Protein AF-A0A1F9BFF3-F1 (afdb_monomer_lite)

Foldseek 3Di:
DDPPDDPVVLVVQLVVLLVVLVVLLCVLLVLLVLVLVVCVVCVQQLDDDPSVVVSLVCLVVPPVPNVVSLVVSVVSVVVSCVSNQPDDHPPSLVVLLVVLVVSLVSLVVSLVSLVDPVNVVSQVPDVVRRDSVSVNVSSVVSNVSSVVVNVVSVVSVVVVVVD

Secondary structure (DSSP, 8-state):
-------HHHHHHHHHHHHHHHHHHHHHHHHHHHHHHHHHHTTTT-S--HHHHHHHHHHHTHHHHHHHHHHHHHHHHHHHHHHHTSSS-HHHHHHHHHHHHHHHHHHHHHHHHHHSHHHHHHHHTSSSPP-HHHHHHHHHHHHHHHHHHHHHHHHHHHHHHT-

Radius of gyration: 19.05 Å; chains: 1; bounding box: 49×25×55 Å

Sequence (163 aa):
MANEKVPSWIEENQTLALIFAFVLLALYVAPVYIIGFVAWITSGFQEENFWFGWFAAFIKSGESTLNLFHKILLPILSGLSVVVFRGPKGRKILSLAVFLLFSLVVTIFVAVLFDMDKTQTALRGLNPPLDLSLVKAFLSRIQESLMMYLMLLIGIEIVERSK

pLDDT: mean 78.69, std 11.45, range [40.34, 94.69]

Structure (mmCIF, N/CA/C/O backbone):
data_AF-A0A1F9BFF3-F1
#
_entry.id   AF-A0A1F9BFF3-F1
#
loop_
_atom_site.group_PDB
_atom_site.id
_atom_site.type_symbol
_atom_site.label_atom_id
_atom_site.label_alt_id
_atom_site.label_comp_id
_atom_site.label_asym_id
_atom_site.label_entity_id
_atom_site.label_seq_id
_atom_site.pdbx_PDB_ins_code
_atom_site.Cartn_x
_atom_site.Cartn_y
_atom_site.Cartn_z
_atom_site.occupancy
_atom_site.B_iso_or_equiv
_atom_site.auth_seq_id
_atom_site.auth_comp_id
_atom_site.auth_asym_id
_atom_site.auth_atom_id
_atom_site.pdbx_PDB_model_num
ATOM 1 N N . MET A 1 1 ? -31.009 -1.923 31.394 1.00 42.81 1 MET A N 1
ATOM 2 C CA . MET A 1 1 ? -29.606 -2.041 30.949 1.00 42.81 1 MET A CA 1
ATOM 3 C C . MET A 1 1 ? -29.022 -0.646 30.981 1.00 42.81 1 MET A C 1
ATOM 5 O O . MET A 1 1 ? -29.514 0.213 30.259 1.00 42.81 1 MET A O 1
ATOM 9 N N . ALA A 1 2 ? -28.128 -0.377 31.933 1.00 40.34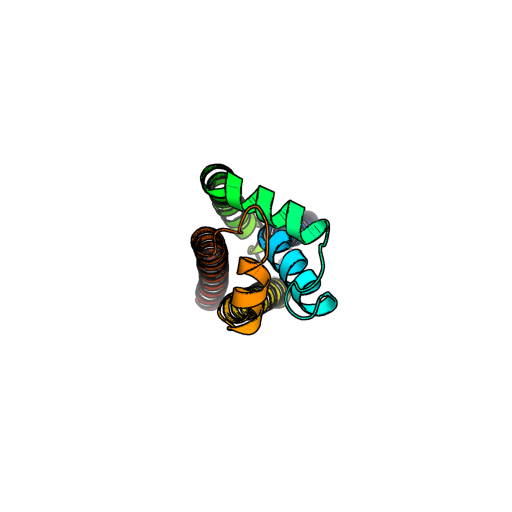 2 ALA A N 1
ATOM 10 C CA . ALA A 1 2 ? -27.553 0.949 32.102 1.00 40.34 2 ALA A CA 1
ATOM 11 C C . ALA A 1 2 ? -26.783 1.315 30.830 1.00 40.34 2 ALA A C 1
ATOM 13 O O . ALA A 1 2 ? -25.910 0.574 30.389 1.00 40.34 2 ALA A O 1
ATOM 14 N N . ASN A 1 3 ? -27.163 2.436 30.225 1.00 45.81 3 ASN A N 1
ATOM 15 C CA . ASN A 1 3 ? -26.434 3.062 29.137 1.00 45.81 3 ASN A CA 1
ATOM 16 C C . ASN A 1 3 ? -25.168 3.664 29.763 1.00 45.81 3 ASN A C 1
ATOM 18 O O . ASN A 1 3 ? -25.151 4.844 30.117 1.00 45.81 3 ASN A O 1
ATOM 22 N N . GLU A 1 4 ? -24.167 2.824 30.041 1.00 50.94 4 GLU A N 1
ATOM 23 C CA . GLU A 1 4 ? -22.856 3.280 30.495 1.00 50.94 4 GLU A CA 1
ATOM 24 C C . GLU A 1 4 ? -22.275 4.145 29.379 1.00 50.94 4 GLU A C 1
ATOM 26 O O . GLU A 1 4 ? -21.738 3.654 28.386 1.00 50.94 4 GLU A O 1
ATOM 31 N N . LYS A 1 5 ? -22.459 5.463 29.515 1.00 57.47 5 LYS A N 1
ATOM 32 C CA . LYS A 1 5 ? -21.813 6.454 28.663 1.00 57.47 5 LYS A CA 1
ATOM 33 C C . LYS A 1 5 ? -20.318 6.195 28.748 1.00 57.47 5 LYS A C 1
ATOM 35 O O . LYS A 1 5 ? -19.716 6.402 29.802 1.00 57.47 5 LYS A O 1
ATOM 40 N N . VAL A 1 6 ? -19.743 5.729 27.645 1.00 61.94 6 VAL A N 1
ATOM 41 C CA . VAL A 1 6 ? -18.299 5.587 27.501 1.00 61.94 6 VAL A CA 1
ATOM 42 C C . VAL A 1 6 ? -17.678 6.945 27.857 1.00 61.94 6 VAL A C 1
ATOM 44 O O . VAL A 1 6 ? -18.098 7.964 27.306 1.00 61.94 6 VAL A O 1
ATOM 47 N N . PRO A 1 7 ? -16.740 7.006 28.817 1.00 67.06 7 PRO A N 1
ATOM 48 C CA . PRO A 1 7 ? -16.078 8.252 29.177 1.00 67.06 7 PRO A CA 1
ATOM 49 C C . PRO A 1 7 ? -15.486 8.947 27.943 1.00 67.06 7 PRO A C 1
ATOM 51 O O . PRO A 1 7 ? -14.840 8.297 27.122 1.00 67.06 7 PRO A O 1
ATOM 54 N N . SER A 1 8 ? -15.652 10.266 27.822 1.00 69.94 8 SER A N 1
ATOM 55 C CA . SER A 1 8 ? -15.226 11.041 26.640 1.00 69.94 8 SER A CA 1
ATOM 56 C C . SER A 1 8 ? -13.738 10.879 26.299 1.00 69.94 8 SER A C 1
ATOM 58 O O . SER A 1 8 ? -13.377 10.800 25.128 1.00 69.94 8 SER A O 1
ATOM 60 N N . TRP A 1 9 ? -12.876 10.731 27.310 1.00 71.38 9 TRP A N 1
ATOM 61 C CA . TRP A 1 9 ? -11.442 10.479 27.123 1.00 71.38 9 TRP A CA 1
ATOM 62 C C . TRP A 1 9 ? -11.151 9.127 26.445 1.00 71.38 9 TRP A C 1
ATOM 64 O O . TRP A 1 9 ? -10.147 8.977 25.752 1.00 71.38 9 TRP A O 1
ATOM 74 N N . ILE A 1 10 ? -12.028 8.127 26.605 1.00 68.62 10 ILE A N 1
ATOM 75 C CA . ILE A 1 10 ? -11.919 6.839 25.907 1.00 68.62 10 ILE A CA 1
ATOM 76 C C . ILE A 1 10 ? -12.292 7.015 24.431 1.00 68.62 10 ILE A C 1
ATOM 78 O O . ILE A 1 10 ? -11.613 6.465 23.565 1.00 68.62 10 ILE A O 1
ATOM 82 N N . GLU A 1 11 ? -13.333 7.789 24.124 1.00 69.81 11 GLU A N 1
ATOM 83 C CA . GLU A 1 11 ? -13.758 8.055 22.742 1.00 69.81 11 GLU A CA 1
ATOM 84 C C . GLU A 1 11 ? -12.731 8.885 21.954 1.00 69.81 11 GLU A C 1
ATOM 86 O O . GLU A 1 11 ? -12.487 8.614 20.771 1.00 69.81 11 GLU A O 1
ATOM 91 N N . GLU A 1 12 ? -12.091 9.855 22.609 1.00 74.44 12 GLU A N 1
ATOM 92 C CA . GLU A 1 12 ? -11.021 10.676 22.036 1.00 74.44 12 GLU A CA 1
ATOM 93 C C . GLU A 1 12 ? -9.785 9.825 21.710 1.00 74.44 12 GLU A C 1
ATOM 95 O O . GLU A 1 12 ? -9.338 9.790 20.560 1.00 74.44 12 GLU A O 1
ATOM 100 N N . ASN A 1 13 ? -9.315 9.019 22.669 1.00 77.75 13 ASN A N 1
ATOM 101 C CA . ASN A 1 13 ? -8.189 8.102 22.467 1.00 77.75 13 ASN A CA 1
ATOM 102 C C . ASN A 1 13 ? -8.455 7.064 21.368 1.00 77.75 13 ASN A C 1
ATOM 104 O O . ASN A 1 13 ? -7.555 6.712 20.609 1.00 77.75 13 ASN A O 1
ATOM 108 N N . GLN A 1 14 ? -9.695 6.590 21.237 1.00 75.50 14 GLN A N 1
ATOM 109 C CA . GLN A 1 14 ? -10.090 5.689 20.151 1.00 75.50 14 GLN A CA 1
ATOM 110 C C . GLN A 1 14 ? -10.034 6.352 18.783 1.00 75.50 14 GLN A C 1
ATOM 112 O O . GLN A 1 14 ? -9.662 5.715 17.801 1.00 75.50 14 GLN A O 1
ATOM 117 N N . THR A 1 15 ? -10.455 7.610 18.707 1.00 79.50 15 THR A N 1
ATOM 118 C CA . THR A 1 15 ? -10.469 8.364 17.455 1.00 79.50 15 THR A CA 1
ATOM 119 C C . THR A 1 15 ? -9.044 8.684 17.021 1.00 79.50 15 THR A C 1
ATOM 121 O O . THR A 1 15 ? -8.701 8.442 15.867 1.00 79.50 15 THR A O 1
ATOM 124 N N . LEU A 1 16 ? -8.185 9.101 17.954 1.00 81.25 16 LEU A N 1
ATOM 125 C CA . LEU A 1 16 ? -6.756 9.294 17.706 1.00 81.25 16 LEU A CA 1
ATOM 126 C C . LEU A 1 16 ? -6.070 7.995 17.272 1.00 81.25 16 LEU A C 1
ATOM 128 O O . LEU A 1 16 ? -5.360 7.986 16.270 1.00 81.25 16 LEU A O 1
ATOM 132 N N . ALA A 1 17 ? -6.326 6.884 17.968 1.00 80.62 17 ALA A N 1
ATOM 133 C CA . ALA A 1 17 ? -5.761 5.584 17.616 1.00 80.62 17 ALA A CA 1
ATOM 134 C C . ALA A 1 17 ? -6.226 5.101 16.231 1.00 80.62 17 ALA A C 1
ATOM 136 O O . ALA A 1 17 ? -5.436 4.533 15.479 1.00 80.62 17 ALA A O 1
ATOM 137 N N . LEU A 1 18 ? -7.485 5.368 15.865 1.00 82.12 18 LEU A N 1
ATOM 138 C CA . LEU A 1 18 ? -8.020 5.050 14.543 1.00 82.12 18 LEU A CA 1
ATOM 139 C C . LEU A 1 18 ? -7.361 5.905 13.453 1.00 82.12 18 LEU A C 1
ATOM 141 O O . LEU A 1 18 ? -6.915 5.360 12.449 1.00 82.12 18 LEU A O 1
ATOM 145 N N . ILE A 1 19 ? -7.263 7.224 13.653 1.00 85.38 19 ILE A N 1
ATOM 146 C CA . ILE A 1 19 ? -6.572 8.134 12.723 1.00 85.38 19 ILE A CA 1
ATOM 147 C C . ILE A 1 19 ? -5.122 7.688 12.539 1.00 85.38 19 ILE A C 1
ATOM 149 O O . ILE A 1 19 ? -4.639 7.594 11.414 1.00 85.38 19 ILE A O 1
ATOM 153 N N . PHE A 1 20 ? -4.444 7.355 13.634 1.00 85.94 20 PHE A N 1
ATOM 154 C CA . PHE A 1 20 ? -3.071 6.879 13.595 1.00 85.94 20 PHE A CA 1
ATOM 155 C C . PHE A 1 20 ? -2.944 5.555 12.824 1.00 85.94 20 PHE A C 1
ATOM 157 O O . PHE A 1 20 ? -2.048 5.424 11.994 1.00 85.94 20 PHE A O 1
ATOM 164 N N . ALA A 1 21 ? -3.881 4.614 13.000 1.00 84.50 21 ALA A N 1
ATOM 165 C CA . ALA A 1 21 ? -3.934 3.387 12.203 1.00 84.50 21 ALA A CA 1
ATOM 166 C C . ALA A 1 21 ? -4.120 3.672 10.701 1.00 84.50 21 ALA A C 1
ATOM 168 O O . ALA A 1 21 ? -3.406 3.094 9.881 1.00 84.50 21 ALA A O 1
ATOM 169 N N . PHE A 1 22 ? -5.018 4.594 10.336 1.00 88.19 22 PHE A N 1
ATOM 170 C CA . PHE A 1 22 ? -5.199 5.027 8.946 1.00 88.19 22 PHE A CA 1
ATOM 171 C C . PHE A 1 22 ? -3.925 5.629 8.360 1.00 88.19 22 PHE A C 1
ATOM 173 O O . PHE A 1 22 ? -3.527 5.247 7.264 1.00 88.19 22 PHE A O 1
ATOM 180 N N . VAL A 1 23 ? -3.274 6.545 9.081 1.00 89.25 23 VAL A N 1
ATOM 181 C CA . VAL A 1 23 ? -2.040 7.198 8.625 1.00 89.25 23 VAL A CA 1
ATOM 182 C C . VAL A 1 23 ? -0.932 6.171 8.422 1.00 89.25 23 VAL A C 1
ATOM 184 O O . VAL A 1 23 ? -0.281 6.173 7.381 1.00 89.25 23 VAL A O 1
ATOM 187 N N . LEU A 1 24 ? -0.740 5.259 9.374 1.00 87.19 24 LEU A N 1
ATOM 188 C CA . LEU A 1 24 ? 0.284 4.223 9.271 1.00 87.19 24 LEU A CA 1
ATOM 189 C C . LEU A 1 24 ? 0.044 3.279 8.093 1.00 87.19 24 LEU A C 1
ATOM 191 O O . LEU A 1 24 ? 0.973 2.998 7.337 1.00 87.19 24 LEU A O 1
ATOM 195 N N . LEU A 1 25 ? -1.195 2.819 7.908 1.00 87.50 25 LEU A N 1
ATOM 196 C CA . LEU A 1 25 ? -1.544 1.976 6.769 1.00 87.50 25 LEU A CA 1
ATOM 197 C C . LEU A 1 25 ? -1.418 2.740 5.448 1.00 87.50 25 LEU A C 1
ATOM 199 O O . LEU A 1 25 ? -0.897 2.183 4.490 1.00 87.50 25 LEU A O 1
ATOM 203 N N . ALA A 1 26 ? -1.825 4.010 5.393 1.00 89.38 26 ALA A N 1
ATOM 204 C CA . ALA A 1 26 ? -1.672 4.847 4.206 1.00 89.38 26 ALA A CA 1
ATOM 205 C C . ALA A 1 26 ? -0.198 5.036 3.831 1.00 89.38 26 ALA A C 1
ATOM 207 O O . ALA A 1 26 ? 0.146 4.901 2.661 1.00 89.38 26 ALA A O 1
ATOM 208 N N . LEU A 1 27 ? 0.681 5.277 4.809 1.00 87.62 27 LEU A N 1
ATOM 209 C CA . LEU A 1 27 ? 2.127 5.350 4.589 1.00 87.62 27 LEU A CA 1
ATOM 210 C C . LEU A 1 27 ? 2.700 4.007 4.125 1.00 87.62 27 LEU A C 1
ATOM 212 O O . LEU A 1 27 ? 3.581 3.987 3.269 1.00 87.62 27 LEU A O 1
ATOM 216 N N . TYR A 1 28 ? 2.176 2.894 4.644 1.00 86.12 28 TYR A N 1
ATOM 217 C CA . TYR A 1 28 ? 2.589 1.557 4.224 1.00 86.12 28 TYR A CA 1
ATOM 218 C C . TYR A 1 28 ? 2.296 1.289 2.746 1.00 86.12 28 TYR A C 1
ATOM 220 O O . TYR A 1 28 ? 3.153 0.781 2.025 1.00 86.12 28 TYR A O 1
ATOM 228 N N . VAL A 1 29 ? 1.093 1.647 2.286 1.00 90.06 29 VAL A N 1
ATOM 229 C CA . VAL A 1 29 ? 0.664 1.428 0.896 1.00 90.06 29 VAL A CA 1
ATOM 230 C C . VAL A 1 29 ? 1.011 2.592 -0.037 1.00 90.06 29 VAL A C 1
ATOM 232 O O . VAL A 1 29 ? 0.823 2.480 -1.246 1.00 90.06 29 VAL A O 1
ATOM 235 N N . ALA A 1 30 ? 1.561 3.696 0.479 1.00 89.62 30 ALA A N 1
ATOM 236 C CA . ALA A 1 30 ? 1.890 4.885 -0.307 1.00 89.62 30 ALA A CA 1
ATOM 237 C C . ALA A 1 30 ? 2.756 4.595 -1.548 1.00 89.62 30 ALA A C 1
ATOM 239 O O . ALA A 1 30 ? 2.421 5.119 -2.612 1.00 89.62 30 ALA A O 1
ATOM 240 N N . PRO A 1 31 ? 3.800 3.739 -1.498 1.00 88.81 31 PRO A N 1
ATOM 241 C CA . PRO A 1 31 ? 4.581 3.424 -2.694 1.00 88.81 31 PRO A CA 1
ATOM 242 C C . PRO A 1 31 ? 3.739 2.779 -3.804 1.00 88.81 31 PRO A C 1
ATOM 244 O O . PRO A 1 31 ? 3.979 3.043 -4.979 1.00 88.81 31 PRO A O 1
ATOM 247 N N . VAL A 1 32 ? 2.723 1.984 -3.442 1.00 91.62 32 VAL A N 1
ATOM 248 C CA . VAL A 1 32 ? 1.782 1.364 -4.391 1.00 91.62 32 VAL A CA 1
ATOM 249 C C . VAL A 1 32 ? 0.908 2.428 -5.053 1.00 91.62 32 VAL A C 1
ATOM 251 O O . VAL A 1 32 ? 0.726 2.415 -6.268 1.00 91.62 32 VAL A O 1
ATOM 254 N N . TYR A 1 33 ? 0.393 3.380 -4.275 1.00 93.00 33 TYR A N 1
ATOM 255 C CA . TYR A 1 33 ? -0.414 4.477 -4.813 1.00 93.00 33 TYR A CA 1
ATOM 256 C C . TYR A 1 33 ? 0.388 5.388 -5.732 1.00 93.00 33 TYR A C 1
ATOM 258 O O . TYR A 1 33 ? -0.081 5.725 -6.817 1.00 93.00 33 TYR A O 1
ATOM 266 N N . ILE A 1 34 ? 1.611 5.737 -5.331 1.00 90.44 34 ILE A N 1
ATOM 267 C CA . ILE A 1 34 ? 2.512 6.562 -6.134 1.00 90.44 34 ILE A CA 1
ATOM 268 C C . ILE A 1 34 ? 2.812 5.859 -7.457 1.00 90.44 34 ILE A C 1
ATOM 270 O O . ILE A 1 34 ? 2.628 6.458 -8.513 1.00 90.44 34 ILE A O 1
ATOM 274 N N . ILE A 1 35 ? 3.215 4.585 -7.431 1.00 89.25 35 ILE A N 1
ATOM 275 C CA . ILE A 1 35 ? 3.590 3.890 -8.664 1.00 89.25 35 ILE A CA 1
ATOM 276 C C . ILE A 1 35 ? 2.382 3.607 -9.566 1.00 89.25 35 ILE A C 1
ATOM 278 O O . ILE A 1 35 ? 2.498 3.716 -10.784 1.00 89.25 35 ILE A O 1
ATOM 282 N N . GLY A 1 36 ? 1.209 3.323 -8.991 1.00 89.94 36 GLY A N 1
ATOM 283 C CA . GLY A 1 36 ? -0.039 3.182 -9.742 1.00 89.94 36 GLY A CA 1
ATOM 284 C C . GLY A 1 36 ? -0.467 4.489 -10.412 1.00 89.94 36 GLY A C 1
ATOM 285 O O . GLY A 1 36 ? -0.848 4.487 -11.581 1.00 89.94 36 GLY A O 1
ATOM 286 N N . PHE A 1 37 ? -0.334 5.618 -9.711 1.00 89.62 37 PHE A N 1
ATOM 287 C CA . PHE A 1 37 ? -0.580 6.940 -10.284 1.00 89.62 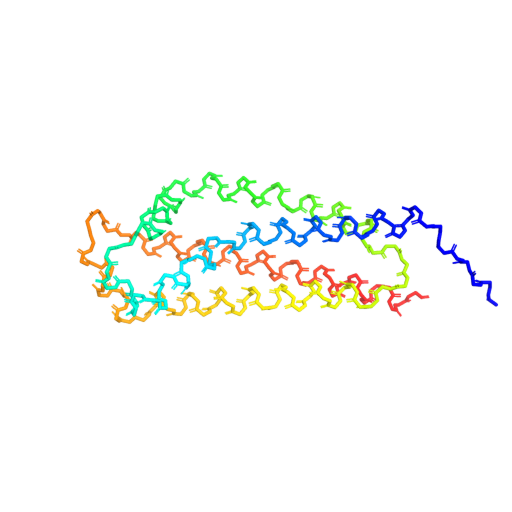37 PHE A CA 1
ATOM 288 C C . PHE A 1 37 ? 0.410 7.267 -11.407 1.00 89.62 37 PHE A C 1
ATOM 290 O O . PHE A 1 37 ? -0.002 7.724 -12.471 1.00 89.62 37 PHE A O 1
ATOM 297 N N . VAL A 1 38 ? 1.701 6.973 -11.218 1.00 88.12 38 VAL A N 1
ATOM 298 C CA . VAL A 1 38 ? 2.720 7.149 -12.263 1.00 88.12 38 VAL A CA 1
ATOM 299 C C . VAL A 1 38 ? 2.390 6.304 -13.491 1.00 88.12 38 VAL A C 1
ATOM 301 O O . VAL A 1 38 ? 2.430 6.816 -14.608 1.00 88.12 38 VAL A O 1
ATOM 304 N N . ALA A 1 39 ? 2.015 5.037 -13.302 1.00 85.94 39 ALA A N 1
ATOM 305 C CA . ALA A 1 39 ? 1.615 4.157 -14.396 1.00 85.94 39 ALA A CA 1
ATOM 306 C C . ALA A 1 39 ? 0.435 4.739 -15.186 1.00 85.94 39 ALA A C 1
ATOM 308 O O . ALA A 1 39 ? 0.426 4.679 -16.414 1.00 85.94 39 ALA A O 1
ATOM 309 N N . TRP A 1 40 ? -0.534 5.331 -14.484 1.00 84.88 40 TRP A N 1
ATOM 310 C CA . TRP A 1 40 ? -1.705 5.954 -15.091 1.00 84.88 40 TRP A CA 1
ATOM 311 C C . TRP A 1 40 ? -1.344 7.180 -15.936 1.00 84.88 40 TRP A C 1
ATOM 313 O O . TRP A 1 40 ? -1.747 7.260 -17.094 1.00 84.88 40 TRP A O 1
ATOM 323 N N . ILE A 1 41 ? -0.557 8.118 -15.395 1.00 85.94 41 ILE A N 1
ATOM 324 C CA . ILE A 1 41 ? -0.219 9.365 -16.105 1.00 85.94 41 ILE A CA 1
ATOM 325 C C . ILE A 1 41 ? 0.765 9.151 -17.263 1.00 85.94 41 ILE A C 1
ATOM 327 O O . ILE A 1 41 ? 0.726 9.897 -18.232 1.00 85.94 41 ILE A O 1
ATOM 331 N N . THR A 1 42 ? 1.622 8.127 -17.182 1.00 81.25 42 THR A N 1
ATOM 332 C CA . THR A 1 42 ? 2.649 7.819 -18.200 1.00 81.25 42 THR A CA 1
ATOM 333 C C . THR A 1 42 ? 2.231 6.711 -19.173 1.00 81.25 42 THR A C 1
ATOM 335 O O . THR A 1 42 ? 3.059 6.214 -19.936 1.00 81.25 42 THR A O 1
ATOM 338 N N . SER A 1 43 ? 0.966 6.272 -19.131 1.00 78.88 43 SER A N 1
ATOM 339 C CA . SER A 1 43 ? 0.448 5.171 -19.960 1.00 78.88 43 SER A CA 1
ATOM 340 C C . SER A 1 43 ? 1.301 3.890 -19.895 1.00 78.88 43 SER A C 1
ATOM 342 O O . SER A 1 43 ? 1.566 3.244 -20.911 1.00 78.88 43 SER A O 1
ATOM 344 N N . GLY A 1 44 ? 1.724 3.508 -18.686 1.00 72.12 44 GLY A N 1
ATOM 345 C CA . GLY A 1 44 ? 2.535 2.312 -18.441 1.00 72.12 44 GLY A CA 1
ATOM 346 C C . GLY A 1 44 ? 4.045 2.553 -18.479 1.00 72.12 44 GLY A C 1
ATOM 347 O O . GLY A 1 44 ? 4.768 1.747 -19.060 1.00 72.12 44 GLY A O 1
ATOM 348 N N . PHE A 1 45 ? 4.515 3.630 -17.840 1.00 80.62 45 PHE A N 1
ATOM 349 C CA . PHE A 1 45 ? 5.938 3.960 -17.654 1.00 80.62 45 PHE A CA 1
ATOM 350 C C . PHE A 1 45 ? 6.700 4.242 -18.954 1.00 80.62 45 PHE A C 1
ATOM 352 O O . PHE A 1 45 ? 7.879 3.917 -19.067 1.00 80.62 45 PHE A O 1
ATOM 359 N N . GLN A 1 46 ? 6.033 4.843 -19.943 1.00 71.69 46 GLN A N 1
ATOM 360 C CA . GLN A 1 46 ? 6.664 5.188 -21.223 1.00 71.69 46 GLN A CA 1
ATOM 361 C C . GLN A 1 46 ? 7.566 6.430 -21.141 1.00 71.69 46 GLN A C 1
ATOM 363 O O . GLN A 1 46 ? 8.396 6.641 -22.021 1.00 71.69 46 GLN A O 1
ATOM 368 N N . GLU A 1 47 ? 7.417 7.235 -20.090 1.00 73.62 47 GLU A N 1
ATOM 369 C CA . GLU A 1 47 ? 8.168 8.470 -19.868 1.00 73.62 47 GLU A CA 1
ATOM 370 C C . GLU A 1 47 ? 9.007 8.375 -18.589 1.00 73.62 47 GLU A C 1
ATOM 372 O O . GLU A 1 47 ? 8.564 7.811 -17.581 1.00 73.62 47 GLU A O 1
ATOM 377 N N . GLU A 1 48 ? 10.208 8.962 -18.607 1.00 69.81 48 GLU A N 1
ATOM 378 C CA . GLU A 1 48 ? 11.023 9.095 -17.399 1.00 69.81 48 GLU A CA 1
ATOM 379 C C . GLU A 1 48 ? 10.306 9.972 -16.367 1.00 69.81 48 GLU A C 1
ATOM 381 O O . GLU A 1 48 ? 9.923 11.111 -16.631 1.00 69.81 48 GLU A O 1
ATOM 386 N N . ASN A 1 49 ? 10.136 9.437 -15.158 1.00 81.50 49 ASN A N 1
ATOM 387 C CA . ASN A 1 49 ? 9.432 10.116 -14.082 1.00 81.50 49 ASN A CA 1
ATOM 388 C C . ASN A 1 49 ? 10.224 10.022 -12.773 1.00 81.50 49 ASN A C 1
ATOM 390 O O . ASN A 1 49 ? 10.654 8.941 -12.367 1.00 81.50 49 ASN A O 1
ATOM 394 N N . PHE A 1 50 ? 10.370 11.149 -12.073 1.00 83.06 50 PHE A N 1
ATOM 395 C CA . PHE A 1 50 ? 11.060 11.215 -10.780 1.00 83.06 50 PHE A CA 1
ATOM 396 C C . PHE A 1 50 ? 10.521 10.189 -9.769 1.00 83.06 50 PHE A C 1
ATOM 398 O O . PHE A 1 50 ? 11.291 9.502 -9.097 1.00 83.06 50 PHE A O 1
ATOM 405 N N . TRP A 1 51 ? 9.197 10.035 -9.695 1.00 85.06 51 TRP A N 1
ATOM 406 C CA . TRP A 1 51 ? 8.542 9.113 -8.767 1.00 85.06 51 TRP A CA 1
ATOM 407 C C . TRP A 1 51 ? 8.799 7.648 -9.113 1.00 85.06 51 TRP A C 1
ATOM 409 O O . TRP A 1 51 ? 8.912 6.815 -8.214 1.00 85.06 51 TRP A O 1
ATOM 419 N N . PHE A 1 52 ? 8.949 7.340 -10.403 1.00 85.25 52 PHE A N 1
ATOM 420 C CA . PHE A 1 52 ? 9.379 6.019 -10.844 1.00 85.25 52 PHE A CA 1
ATOM 421 C C . PHE A 1 52 ? 10.816 5.727 -10.386 1.00 85.25 52 PHE A C 1
ATOM 423 O O . PHE A 1 52 ? 11.072 4.666 -9.820 1.00 85.25 52 PHE A O 1
ATOM 430 N N . GLY A 1 53 ? 11.739 6.682 -10.551 1.00 81.69 53 GLY A N 1
ATOM 431 C CA . GLY A 1 53 ? 13.123 6.545 -10.083 1.00 81.69 53 GLY A CA 1
ATOM 432 C C . GLY A 1 53 ? 13.224 6.359 -8.565 1.00 81.69 53 GLY A C 1
ATOM 433 O O . GLY A 1 53 ? 13.951 5.484 -8.089 1.00 81.69 53 GLY A O 1
ATOM 434 N N . TRP A 1 54 ? 12.436 7.119 -7.799 1.00 85.31 54 TRP A N 1
ATOM 435 C CA . TRP A 1 54 ? 12.324 6.949 -6.349 1.00 85.31 54 TRP A CA 1
ATOM 436 C C . TRP A 1 54 ? 11.816 5.550 -5.972 1.00 85.31 54 TRP A C 1
ATOM 438 O O . TRP A 1 54 ? 12.404 4.890 -5.115 1.00 85.31 54 TRP A O 1
ATOM 448 N N . PHE A 1 55 ? 10.772 5.062 -6.651 1.00 86.31 55 PHE A N 1
ATOM 449 C CA . PHE A 1 55 ? 10.236 3.718 -6.429 1.00 86.31 55 PHE A CA 1
ATOM 450 C C . PHE A 1 55 ? 11.262 2.628 -6.769 1.00 86.31 55 PHE A C 1
ATOM 452 O O . PHE A 1 55 ? 11.463 1.700 -5.987 1.00 86.31 55 PHE A O 1
ATOM 459 N N . ALA A 1 56 ? 11.972 2.759 -7.891 1.00 84.25 56 ALA A N 1
ATOM 460 C CA . ALA A 1 56 ? 13.022 1.824 -8.281 1.00 84.25 56 ALA A CA 1
ATOM 461 C C . ALA A 1 56 ? 14.147 1.753 -7.230 1.00 84.25 56 ALA A C 1
ATOM 463 O O . ALA A 1 56 ? 14.584 0.660 -6.860 1.00 84.25 56 ALA A O 1
ATOM 464 N N . ALA A 1 57 ? 14.575 2.898 -6.687 1.00 80.94 57 ALA A N 1
ATOM 465 C CA . ALA A 1 57 ? 15.566 2.956 -5.610 1.00 80.94 57 ALA A CA 1
ATOM 466 C C . ALA A 1 57 ? 15.049 2.341 -4.296 1.00 80.94 57 ALA A C 1
ATOM 468 O O . ALA A 1 57 ? 15.776 1.610 -3.611 1.00 80.94 57 ALA A O 1
ATOM 469 N N . PHE A 1 58 ? 13.781 2.592 -3.965 1.00 81.88 58 PHE A N 1
ATOM 470 C CA . PHE A 1 58 ? 13.114 2.024 -2.796 1.00 81.88 58 PHE A CA 1
ATOM 471 C C . PHE A 1 58 ? 13.066 0.489 -2.854 1.00 81.88 58 PHE A C 1
ATOM 473 O O . PHE A 1 58 ? 13.422 -0.179 -1.886 1.00 81.88 58 PHE A O 1
ATOM 480 N N . ILE A 1 5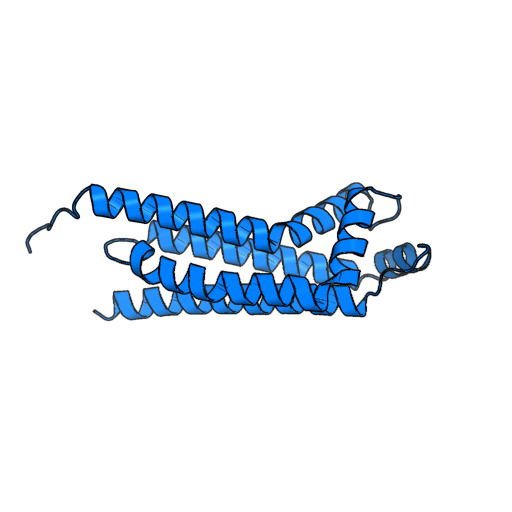9 ? 12.702 -0.083 -4.004 1.00 82.06 59 ILE A N 1
ATOM 481 C CA . ILE A 1 59 ? 12.602 -1.538 -4.186 1.00 82.06 59 ILE A CA 1
ATOM 482 C C . ILE A 1 59 ? 13.983 -2.203 -4.236 1.00 82.06 59 ILE A C 1
ATOM 484 O O . ILE A 1 59 ? 14.175 -3.265 -3.645 1.00 82.06 59 ILE A O 1
ATOM 488 N N . LYS A 1 60 ? 14.976 -1.565 -4.870 1.00 76.69 60 LYS A N 1
ATOM 489 C CA . LYS A 1 60 ? 16.348 -2.096 -4.970 1.00 76.69 60 LYS A CA 1
ATOM 490 C C . LYS A 1 60 ? 17.058 -2.206 -3.613 1.00 76.69 60 LYS A C 1
ATOM 492 O O . LYS A 1 60 ? 17.914 -3.064 -3.436 1.00 76.69 60 LYS A O 1
ATOM 497 N N . SER A 1 61 ? 16.688 -1.368 -2.646 1.00 67.31 61 SER A N 1
ATOM 498 C CA . SER A 1 61 ? 17.166 -1.433 -1.253 1.00 67.31 61 SER A CA 1
ATOM 499 C C . SER A 1 61 ? 16.232 -2.242 -0.325 1.00 67.31 61 SER A C 1
ATOM 501 O O . SER A 1 61 ? 16.422 -2.281 0.893 1.00 67.31 61 SER A O 1
ATOM 503 N N . GLY A 1 62 ? 15.205 -2.885 -0.896 1.00 57.75 62 GLY A N 1
ATOM 504 C CA . GLY A 1 62 ? 13.924 -3.151 -0.240 1.00 57.75 62 GLY A CA 1
ATOM 505 C C . GLY A 1 62 ? 13.806 -4.401 0.634 1.00 57.75 62 GLY A C 1
ATOM 506 O O . GLY A 1 62 ? 12.797 -4.543 1.324 1.00 57.75 62 GLY A O 1
ATOM 507 N N . GLU A 1 63 ? 14.790 -5.300 0.683 1.00 53.25 63 GLU A N 1
ATOM 508 C CA . GLU A 1 63 ? 14.663 -6.493 1.538 1.00 53.25 63 GLU A CA 1
ATOM 509 C C . GLU A 1 63 ? 14.798 -6.181 3.034 1.00 53.25 63 GLU A C 1
ATOM 511 O O . GLU A 1 63 ? 14.069 -6.732 3.860 1.00 53.25 63 GLU A O 1
ATOM 516 N N . SER A 1 64 ? 15.679 -5.243 3.377 1.00 58.38 64 SER A N 1
ATOM 517 C CA . SER A 1 64 ? 15.885 -4.758 4.744 1.00 58.38 64 SER A CA 1
ATOM 518 C C . SER A 1 64 ? 14.757 -3.811 5.169 1.00 58.38 64 SER A C 1
ATOM 520 O O . SER A 1 64 ? 14.100 -4.020 6.192 1.00 58.38 64 SER A O 1
ATOM 522 N N . THR A 1 65 ? 14.468 -2.805 4.344 1.00 59.03 65 THR A N 1
ATOM 523 C CA . THR A 1 65 ? 13.629 -1.665 4.734 1.00 59.03 65 THR A CA 1
ATOM 524 C C . THR A 1 65 ? 12.141 -2.010 4.796 1.00 59.03 65 THR A C 1
ATOM 526 O O . THR A 1 65 ? 11.456 -1.588 5.728 1.00 59.03 65 THR A O 1
ATOM 529 N N . LEU A 1 66 ? 11.625 -2.831 3.870 1.00 60.34 66 LEU A N 1
ATOM 530 C CA . LEU A 1 66 ? 10.213 -3.224 3.901 1.00 60.34 66 LEU A CA 1
ATOM 531 C C . LEU A 1 66 ? 9.908 -4.219 5.015 1.00 60.34 66 LEU A C 1
ATOM 533 O O . LEU A 1 66 ? 8.852 -4.165 5.640 1.00 60.34 66 LEU A O 1
ATOM 537 N N . ASN A 1 67 ? 10.851 -5.129 5.257 1.00 66.38 67 ASN A N 1
ATOM 538 C CA . ASN A 1 67 ? 10.760 -6.088 6.343 1.00 66.38 67 ASN A CA 1
ATOM 539 C C . ASN A 1 67 ? 10.782 -5.360 7.693 1.00 66.38 67 ASN A C 1
ATOM 541 O O . ASN A 1 67 ? 10.000 -5.691 8.575 1.00 66.38 67 ASN A O 1
ATOM 545 N N . LEU A 1 68 ? 11.614 -4.322 7.840 1.00 69.00 68 LEU A N 1
ATOM 546 C CA . LEU A 1 68 ? 11.593 -3.443 9.011 1.00 69.00 68 LEU A CA 1
ATOM 547 C C . LEU A 1 68 ? 10.251 -2.722 9.161 1.00 69.00 68 LEU A C 1
ATOM 549 O O . LEU A 1 68 ? 9.669 -2.751 10.244 1.00 69.00 68 LEU A O 1
ATOM 553 N N . PHE A 1 69 ? 9.728 -2.133 8.083 1.00 68.81 69 PHE A N 1
ATOM 554 C CA . PHE A 1 69 ? 8.442 -1.443 8.134 1.00 68.81 69 PHE A CA 1
ATOM 555 C C . PHE A 1 69 ? 7.306 -2.400 8.525 1.00 68.81 69 PHE A C 1
ATOM 557 O O . PHE A 1 69 ? 6.531 -2.099 9.426 1.00 68.81 69 PHE A O 1
ATOM 564 N N . HIS A 1 70 ? 7.256 -3.594 7.930 1.00 68.25 70 HIS A N 1
ATOM 565 C CA . HIS A 1 70 ? 6.277 -4.632 8.259 1.00 68.25 70 HIS A CA 1
ATOM 566 C C . HIS A 1 70 ? 6.409 -5.126 9.713 1.00 68.25 70 HIS A C 1
ATOM 568 O O . HIS A 1 70 ? 5.416 -5.194 10.438 1.00 68.25 70 HIS A O 1
ATOM 574 N N . LYS A 1 71 ? 7.641 -5.390 10.176 1.00 70.12 71 LYS A N 1
ATOM 575 C CA . LYS A 1 71 ? 7.942 -5.803 11.560 1.00 70.12 71 LYS A CA 1
ATOM 576 C C . LYS A 1 71 ? 7.513 -4.776 12.603 1.00 70.12 71 LYS A C 1
ATOM 578 O O . LYS A 1 71 ? 7.189 -5.165 13.718 1.00 70.12 71 LYS A O 1
ATOM 583 N N . ILE A 1 72 ? 7.526 -3.488 12.264 1.00 74.69 72 ILE A N 1
ATOM 584 C CA . ILE A 1 72 ? 7.111 -2.400 13.160 1.00 74.69 72 ILE A CA 1
ATOM 585 C C . ILE A 1 72 ? 5.596 -2.166 13.074 1.00 74.69 72 ILE A C 1
ATOM 587 O O . ILE A 1 72 ? 4.942 -1.931 14.090 1.00 74.69 72 ILE A O 1
ATOM 591 N N . LEU A 1 73 ? 5.015 -2.274 11.878 1.00 75.94 73 LEU A N 1
ATOM 592 C CA . LEU A 1 73 ? 3.602 -1.998 11.629 1.00 75.94 73 LEU A CA 1
ATOM 593 C C . LEU A 1 73 ? 2.672 -3.023 12.297 1.00 75.94 73 LEU A C 1
ATOM 595 O O . LEU A 1 73 ? 1.646 -2.645 12.862 1.00 75.94 73 LEU A O 1
ATOM 599 N N . LEU A 1 74 ? 3.029 -4.312 12.274 1.00 71.88 74 LEU A N 1
ATOM 600 C CA . LEU A 1 74 ? 2.237 -5.399 12.870 1.00 71.88 74 LEU A CA 1
ATOM 601 C C . LEU A 1 74 ? 2.005 -5.233 14.381 1.00 71.88 74 LEU A C 1
ATOM 603 O O . LEU A 1 74 ? 0.840 -5.224 14.793 1.00 71.88 74 LEU A O 1
ATOM 607 N N . PRO A 1 75 ? 3.051 -5.050 15.212 1.00 73.56 75 PRO A N 1
ATOM 608 C CA . PRO A 1 75 ? 2.892 -4.808 16.643 1.00 73.56 75 PRO A CA 1
ATOM 609 C C . PRO A 1 75 ? 2.106 -3.533 16.940 1.00 73.56 75 PRO A C 1
ATOM 611 O O . PRO A 1 75 ? 1.263 -3.532 17.834 1.00 73.56 75 PRO A O 1
ATOM 614 N N . ILE A 1 76 ? 2.342 -2.459 16.178 1.00 78.25 76 ILE A N 1
ATOM 615 C CA . ILE A 1 76 ? 1.657 -1.182 16.395 1.00 78.25 76 ILE A CA 1
ATOM 616 C C . ILE A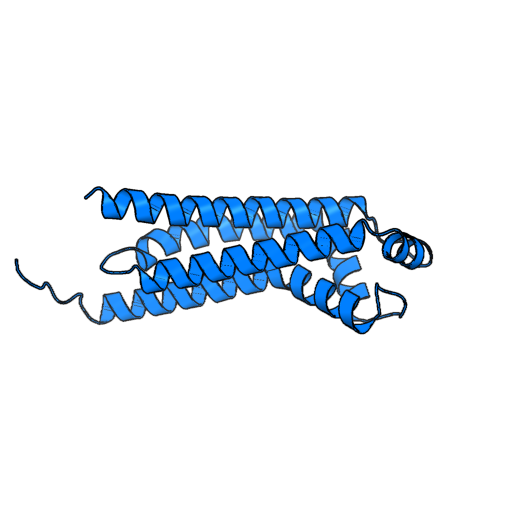 1 76 ? 0.165 -1.316 16.088 1.00 78.25 76 ILE A C 1
ATOM 618 O O . ILE A 1 76 ? -0.656 -0.961 16.929 1.00 78.25 76 ILE A O 1
ATOM 622 N N . LEU A 1 77 ? -0.211 -1.878 14.937 1.00 75.38 77 LEU A N 1
ATOM 623 C CA . LEU A 1 77 ? -1.622 -2.067 14.587 1.00 75.38 77 LEU A CA 1
ATOM 624 C C . LEU A 1 77 ? -2.326 -3.069 15.513 1.00 75.38 77 LEU A C 1
ATOM 626 O O . LEU A 1 77 ? -3.479 -2.842 15.872 1.00 75.38 77 LEU A O 1
ATOM 630 N N . SER A 1 78 ? -1.625 -4.106 15.979 1.00 71.62 78 SER A N 1
ATOM 631 C CA . SER A 1 78 ? -2.141 -5.041 16.996 1.00 71.62 78 SER A CA 1
ATOM 632 C C . SER A 1 78 ? -2.323 -4.381 18.370 1.00 71.62 78 SER A C 1
ATOM 634 O O . SER A 1 78 ? -3.272 -4.670 19.095 1.00 71.62 78 SER A O 1
ATOM 636 N N . GLY A 1 79 ? -1.436 -3.462 18.756 1.00 71.62 79 GLY A N 1
ATOM 637 C CA . GLY A 1 79 ? -1.595 -2.678 19.982 1.00 71.62 79 GLY A CA 1
ATOM 638 C C . GLY A 1 79 ? -2.758 -1.691 19.874 1.00 71.62 79 GLY A C 1
ATOM 639 O O . GLY A 1 79 ? -3.584 -1.574 20.783 1.00 71.62 79 GLY A O 1
ATOM 640 N N . LEU A 1 80 ? -2.872 -1.025 18.724 1.00 73.12 80 LEU A N 1
ATOM 641 C CA . LEU A 1 80 ? -3.956 -0.091 18.439 1.00 73.12 80 LEU A CA 1
ATOM 642 C C . LEU A 1 80 ? -5.303 -0.799 18.372 1.00 73.12 80 LEU A C 1
ATOM 644 O O . LEU A 1 80 ? -6.277 -0.221 18.840 1.00 73.12 80 LEU A O 1
ATOM 648 N N . SER A 1 81 ? -5.386 -2.043 17.889 1.00 69.25 81 SER A N 1
ATOM 649 C CA . SER A 1 81 ? -6.655 -2.778 17.856 1.00 69.25 81 SER A CA 1
ATOM 650 C C . SER A 1 81 ? -7.271 -2.921 19.255 1.00 69.25 81 SER A C 1
ATOM 652 O O . SER A 1 81 ? -8.475 -2.735 19.426 1.00 69.25 81 SER A O 1
ATOM 654 N N . VAL A 1 82 ? -6.461 -3.122 20.300 1.00 68.12 82 VAL A N 1
ATOM 655 C CA . VAL A 1 82 ? -6.960 -3.198 21.688 1.00 68.12 82 VAL A CA 1
ATOM 656 C C . VAL A 1 82 ? -7.641 -1.897 22.128 1.00 68.12 82 VAL A C 1
ATOM 658 O O . VAL A 1 82 ? -8.645 -1.928 22.841 1.00 68.12 82 VAL A O 1
ATOM 661 N N . VAL A 1 83 ? -7.123 -0.746 21.697 1.00 67.00 83 VAL A N 1
ATOM 662 C CA . VAL A 1 83 ? -7.668 0.576 22.040 1.00 67.00 83 VAL A CA 1
ATOM 663 C C . VAL A 1 83 ? -8.845 0.924 21.127 1.00 67.00 83 VAL A C 1
ATOM 665 O O . VAL A 1 83 ? -9.929 1.275 21.603 1.00 67.00 83 VAL A O 1
ATOM 668 N N . VAL A 1 84 ? -8.663 0.757 19.816 1.00 66.06 84 VAL A N 1
ATOM 669 C CA . VAL A 1 84 ? -9.619 1.100 18.758 1.00 66.06 84 VAL A CA 1
ATOM 670 C C . VAL A 1 84 ? -10.896 0.274 18.847 1.00 66.06 84 VAL A C 1
ATOM 672 O O . VAL A 1 84 ? -11.927 0.828 18.482 1.00 66.06 84 VAL A O 1
ATOM 675 N N . PHE A 1 85 ? -10.904 -0.941 19.426 1.00 66.50 85 PHE A N 1
ATOM 676 C CA . PHE A 1 85 ? -12.075 -1.848 19.442 1.00 66.50 85 PHE A CA 1
ATOM 677 C C . PHE A 1 85 ? -12.805 -2.057 20.793 1.00 66.50 85 PHE A C 1
ATOM 679 O O . PHE A 1 85 ? -13.791 -2.766 20.853 1.00 66.50 85 PHE A O 1
ATOM 686 N N . ARG A 1 86 ? -12.463 -1.348 21.881 1.00 63.12 86 ARG A N 1
ATOM 687 C CA . ARG A 1 86 ? -13.336 -1.229 23.091 1.00 63.12 86 ARG A CA 1
ATOM 688 C C . ARG A 1 86 ? -14.681 -0.448 22.948 1.00 63.12 86 ARG A C 1
ATOM 690 O O . ARG A 1 86 ? -14.656 0.767 23.125 1.00 63.12 86 ARG A O 1
ATOM 697 N N . GLY A 1 87 ? -15.838 -1.062 22.674 1.00 60.72 87 GLY A N 1
ATOM 698 C CA . GLY A 1 87 ? -17.175 -0.410 22.766 1.00 60.72 87 GLY A CA 1
ATOM 699 C C . GLY A 1 87 ? -17.985 -0.363 21.450 1.00 60.72 87 GLY A C 1
ATOM 700 O O . GLY A 1 87 ? -17.563 -0.967 20.477 1.00 60.72 87 GLY A O 1
ATOM 701 N N . PRO A 1 88 ? -19.123 0.364 21.360 1.00 54.22 88 PRO A N 1
ATOM 702 C CA . PRO A 1 88 ? -20.047 0.291 20.214 1.00 54.22 88 PRO A CA 1
ATOM 703 C C . PRO A 1 88 ? -19.465 0.925 18.934 1.00 54.22 88 PRO A C 1
ATOM 705 O O . PRO A 1 88 ? -19.337 2.147 18.833 1.00 54.22 88 PRO A O 1
ATOM 708 N N . LYS A 1 89 ? -19.054 0.094 17.959 1.00 62.12 89 LYS A N 1
ATOM 709 C CA . LYS A 1 89 ? -18.019 0.494 16.977 1.00 62.12 89 LYS A CA 1
ATOM 710 C C . LYS A 1 89 ? -18.212 0.148 15.507 1.00 62.12 89 LYS A C 1
ATOM 712 O O . LYS A 1 89 ? -17.342 0.513 14.715 1.00 62.12 89 LYS A O 1
ATOM 717 N N . GLY A 1 90 ? -19.334 -0.443 15.099 1.00 65.81 90 GLY A N 1
ATOM 718 C CA . GLY A 1 90 ? -19.510 -0.974 13.734 1.00 65.81 90 GLY A CA 1
ATOM 719 C C . GLY A 1 90 ? -19.067 -0.038 12.594 1.00 65.81 90 GLY A C 1
ATOM 720 O O . GLY A 1 90 ? -18.392 -0.475 11.669 1.00 65.81 90 GLY A O 1
ATOM 721 N N . ARG A 1 91 ? -19.335 1.276 12.684 1.00 74.12 91 ARG A N 1
ATOM 722 C CA . ARG A 1 91 ? -18.923 2.249 11.648 1.00 74.12 91 ARG A CA 1
ATOM 723 C C . ARG A 1 91 ? -17.406 2.462 11.539 1.00 74.12 91 ARG A C 1
ATOM 725 O O . ARG A 1 91 ? -16.916 2.658 10.433 1.00 74.12 91 ARG A O 1
ATOM 732 N N . LYS A 1 92 ? -16.672 2.445 12.659 1.00 76.44 92 LYS A N 1
ATOM 733 C CA . LYS A 1 92 ? -15.210 2.666 12.693 1.00 76.44 92 LYS A CA 1
ATOM 734 C C . LYS A 1 92 ? -14.447 1.438 12.183 1.00 76.44 92 LYS A C 1
ATOM 736 O O . LYS A 1 92 ? -13.448 1.584 11.490 1.00 76.44 92 LYS A O 1
ATOM 741 N N . ILE A 1 93 ? -14.937 0.238 12.503 1.00 75.94 93 ILE A N 1
ATOM 742 C CA . ILE A 1 93 ? -14.387 -1.020 11.971 1.00 75.94 93 ILE A CA 1
ATOM 743 C C . ILE A 1 93 ? -14.639 -1.094 10.464 1.00 75.94 93 ILE A C 1
ATOM 745 O O . ILE A 1 93 ? -13.714 -1.342 9.693 1.00 75.94 93 ILE A O 1
ATOM 749 N N . LEU A 1 94 ? -15.872 -0.791 10.043 1.00 81.56 94 LEU A N 1
ATOM 750 C CA . LEU A 1 94 ? -16.264 -0.810 8.639 1.00 81.56 94 LEU A CA 1
ATOM 751 C C . LEU A 1 94 ? -15.432 0.159 7.791 1.00 81.56 94 LEU A C 1
ATOM 753 O O . LEU A 1 94 ? -15.001 -0.220 6.708 1.00 81.56 94 LEU A O 1
ATOM 757 N N . SER A 1 95 ? -15.166 1.384 8.260 1.00 85.38 95 SER A N 1
ATOM 758 C CA . SER A 1 95 ? -14.356 2.337 7.488 1.00 85.38 95 SER A CA 1
ATOM 759 C C . SER A 1 95 ? -12.917 1.854 7.291 1.00 85.38 95 SER A C 1
ATOM 761 O O . SER A 1 95 ? -12.375 1.988 6.193 1.00 85.38 95 SER A O 1
ATOM 763 N N . LEU A 1 96 ? -12.310 1.255 8.319 1.00 84.94 96 LEU A N 1
ATOM 764 C CA . LEU A 1 96 ? -10.965 0.690 8.226 1.00 84.94 96 LEU A CA 1
ATOM 765 C C . LEU A 1 96 ? -10.936 -0.538 7.304 1.00 84.94 96 LEU A C 1
ATOM 767 O O . LEU A 1 96 ? -10.032 -0.664 6.482 1.00 84.94 96 LEU A O 1
ATOM 771 N N . ALA A 1 97 ? -11.954 -1.399 7.379 1.00 86.25 97 ALA A N 1
ATOM 772 C CA . ALA A 1 97 ? -12.099 -2.552 6.494 1.00 86.25 97 ALA A CA 1
ATOM 773 C C . ALA A 1 97 ? -12.279 -2.131 5.026 1.00 86.25 97 ALA A C 1
ATOM 775 O O . ALA A 1 97 ? -11.606 -2.664 4.148 1.00 86.25 97 ALA A O 1
ATOM 776 N N . VAL A 1 98 ? -13.124 -1.129 4.754 1.00 90.19 98 VAL A N 1
ATOM 777 C CA . VAL A 1 98 ? -13.312 -0.567 3.406 1.00 90.19 98 VAL A CA 1
ATOM 778 C C . VAL A 1 98 ? -12.005 0.011 2.870 1.00 90.19 98 VAL A C 1
ATOM 780 O O . VAL A 1 98 ? -11.659 -0.230 1.716 1.00 90.19 98 VAL A O 1
ATOM 783 N N . PHE A 1 99 ? -11.247 0.729 3.699 1.00 91.44 99 PHE A N 1
ATOM 784 C CA . PHE A 1 99 ? -9.954 1.276 3.296 1.00 91.44 99 PHE A CA 1
ATOM 785 C C . PHE A 1 99 ? -8.918 0.192 2.986 1.00 91.44 99 PHE A C 1
ATOM 787 O O . PHE A 1 99 ? -8.226 0.280 1.970 1.00 91.44 99 PHE A O 1
ATOM 794 N N . LEU A 1 100 ? -8.824 -0.847 3.818 1.00 91.50 100 LEU A N 1
ATOM 795 C CA . LEU A 1 100 ? -7.935 -1.979 3.561 1.00 91.50 100 LEU A CA 1
ATOM 796 C C . LEU A 1 100 ? -8.330 -2.728 2.285 1.00 91.50 100 LEU A C 1
ATOM 798 O O . LEU A 1 100 ? -7.459 -3.066 1.487 1.00 91.50 100 LEU A O 1
ATOM 802 N N . LEU A 1 101 ? -9.631 -2.941 2.059 1.00 92.50 101 LEU A N 1
ATOM 803 C CA . LEU A 1 101 ? -10.139 -3.587 0.850 1.00 92.50 101 LEU A CA 1
ATOM 804 C C . LEU A 1 101 ? -9.831 -2.754 -0.399 1.00 92.50 101 LEU A C 1
ATOM 806 O O . LEU A 1 101 ? -9.341 -3.292 -1.388 1.00 92.50 101 LEU A O 1
ATOM 810 N N . PHE A 1 102 ? -10.052 -1.440 -0.343 1.00 94.06 102 PHE A N 1
ATOM 811 C CA . PHE A 1 102 ? -9.675 -0.524 -1.419 1.00 94.06 102 PHE A CA 1
ATOM 812 C C . PHE A 1 102 ? -8.167 -0.582 -1.704 1.00 94.06 102 PHE A C 1
ATOM 814 O O . PHE A 1 102 ? -7.762 -0.753 -2.853 1.00 94.06 102 PHE A O 1
ATOM 821 N N . SER A 1 103 ? -7.338 -0.528 -0.658 1.00 94.69 103 SER A N 1
ATOM 822 C CA . SER A 1 103 ? -5.877 -0.624 -0.776 1.00 94.69 103 SER A CA 1
ATOM 823 C C . SER A 1 103 ? -5.447 -1.951 -1.412 1.00 94.69 103 SER A C 1
ATOM 825 O O . SER A 1 103 ? -4.543 -1.981 -2.250 1.00 94.69 103 SER A O 1
ATOM 827 N N . LEU A 1 104 ? -6.115 -3.052 -1.053 1.00 94.00 104 LEU A N 1
ATOM 828 C CA . LEU A 1 104 ? -5.861 -4.379 -1.608 1.00 94.00 104 LEU A CA 1
ATOM 829 C C . LEU A 1 104 ? -6.200 -4.426 -3.101 1.00 94.00 104 LEU A C 1
ATOM 831 O O . LEU A 1 104 ? -5.372 -4.865 -3.894 1.00 94.00 104 LEU A O 1
ATOM 835 N N . VAL A 1 105 ? -7.371 -3.915 -3.495 1.00 94.56 105 VAL A N 1
ATOM 836 C CA . VAL A 1 105 ? -7.791 -3.841 -4.904 1.00 94.56 105 VAL A CA 1
ATOM 837 C C . VAL A 1 105 ? -6.805 -3.015 -5.730 1.00 94.56 105 VAL A C 1
ATOM 839 O O . VAL A 1 105 ? -6.390 -3.458 -6.799 1.00 94.56 105 VAL A O 1
ATOM 842 N N . VAL A 1 106 ? -6.368 -1.856 -5.228 1.00 93.94 106 VAL A N 1
ATOM 843 C CA . VAL A 1 106 ? -5.364 -1.030 -5.919 1.00 93.94 106 VAL A CA 1
ATOM 844 C C . VAL A 1 106 ? -4.029 -1.766 -6.037 1.00 93.94 106 VAL A C 1
ATOM 846 O O . VAL A 1 106 ? -3.408 -1.743 -7.096 1.00 93.94 106 VAL A O 1
ATOM 849 N N . THR A 1 107 ? -3.600 -2.475 -4.992 1.00 93.94 107 THR A N 1
ATOM 850 C CA . THR A 1 107 ? -2.353 -3.256 -5.027 1.00 93.94 107 THR A CA 1
ATOM 851 C C . THR A 1 107 ? -2.421 -4.399 -6.040 1.00 93.94 107 THR A C 1
ATOM 853 O O . THR A 1 107 ? -1.449 -4.642 -6.754 1.00 93.94 107 THR A O 1
ATOM 856 N N . ILE A 1 108 ? -3.567 -5.080 -6.146 1.00 93.50 108 ILE A N 1
ATOM 857 C CA . ILE A 1 108 ? -3.809 -6.110 -7.166 1.00 93.50 108 ILE A CA 1
ATOM 858 C C . ILE A 1 108 ? -3.777 -5.490 -8.563 1.00 93.50 108 ILE A C 1
ATOM 860 O O . ILE A 1 108 ? -3.110 -6.015 -9.449 1.00 93.50 108 ILE A O 1
ATOM 864 N N . PHE A 1 109 ? -4.447 -4.354 -8.763 1.00 92.12 109 PHE A N 1
ATOM 865 C CA . PHE A 1 109 ? -4.441 -3.651 -10.043 1.00 92.12 109 PHE A CA 1
ATOM 866 C C . PHE A 1 109 ? -3.021 -3.263 -10.478 1.00 92.12 109 PHE A C 1
ATOM 868 O O . PHE A 1 109 ? -2.634 -3.520 -11.616 1.00 92.12 109 PHE A O 1
ATOM 875 N N . VAL A 1 110 ? -2.213 -2.717 -9.565 1.00 92.44 110 VAL A N 1
ATOM 876 C CA . VAL A 1 110 ? -0.803 -2.401 -9.836 1.00 92.44 110 VAL A CA 1
ATOM 877 C C . VAL A 1 110 ? -0.007 -3.665 -10.169 1.00 92.44 110 VAL A C 1
ATOM 879 O O . VAL A 1 110 ? 0.791 -3.640 -11.101 1.00 92.44 110 VAL A O 1
ATOM 882 N N . ALA A 1 111 ? -0.240 -4.782 -9.477 1.00 91.44 111 ALA A N 1
ATOM 883 C CA . ALA A 1 111 ? 0.416 -6.049 -9.805 1.00 91.44 111 ALA A CA 1
ATOM 884 C C . ALA A 1 111 ? 0.086 -6.512 -11.232 1.00 91.44 111 ALA A C 1
ATOM 886 O O . ALA A 1 111 ? 0.999 -6.816 -11.997 1.00 91.44 111 ALA A O 1
ATOM 887 N N . VAL A 1 112 ? -1.192 -6.457 -11.622 1.00 91.44 112 VAL A N 1
ATOM 888 C CA . VAL A 1 112 ? -1.631 -6.767 -12.991 1.00 91.44 112 VAL A CA 1
ATOM 889 C C . VAL A 1 112 ? -0.973 -5.831 -14.007 1.00 91.44 112 VAL A C 1
ATOM 891 O O . VAL A 1 112 ? -0.520 -6.299 -15.048 1.00 91.44 112 VAL A O 1
ATOM 894 N N . LEU A 1 113 ? -0.852 -4.531 -13.711 1.00 89.81 113 LEU A N 1
ATOM 895 C CA . LEU A 1 113 ? -0.160 -3.586 -14.595 1.00 89.81 113 LEU A CA 1
ATOM 896 C C . LEU A 1 113 ? 1.291 -3.998 -14.865 1.00 89.81 113 LEU A C 1
ATOM 898 O O . LEU A 1 113 ? 1.735 -3.900 -16.007 1.00 89.81 113 LEU A O 1
ATOM 902 N N . PHE A 1 114 ? 2.022 -4.467 -13.850 1.00 88.25 114 PHE A N 1
ATOM 903 C CA . PHE A 1 114 ? 3.396 -4.957 -14.013 1.00 88.25 114 PHE A CA 1
ATOM 904 C C . PHE A 1 114 ? 3.488 -6.287 -14.778 1.00 88.25 114 PHE A C 1
ATOM 906 O O . PHE A 1 114 ? 4.547 -6.593 -15.327 1.00 88.25 114 PHE A O 1
ATOM 913 N N . ASP A 1 115 ? 2.395 -7.050 -14.861 1.00 88.06 115 ASP A N 1
ATOM 914 C CA . ASP A 1 115 ? 2.308 -8.265 -15.675 1.00 88.06 115 ASP A CA 1
ATOM 915 C C . ASP A 1 115 ? 1.960 -7.990 -17.146 1.00 88.06 115 ASP A C 1
ATOM 917 O O . ASP A 1 115 ? 2.247 -8.831 -17.995 1.00 88.06 115 ASP A O 1
ATOM 921 N N . MET A 1 116 ? 1.417 -6.818 -17.488 1.00 87.38 116 MET A N 1
ATOM 922 C CA . MET A 1 116 ? 1.070 -6.477 -18.873 1.00 87.38 116 MET A CA 1
ATOM 923 C C . MET A 1 116 ? 2.304 -6.372 -19.784 1.00 87.38 116 MET A C 1
ATOM 925 O O . MET A 1 116 ? 3.270 -5.675 -19.466 1.00 87.38 116 MET A O 1
ATOM 929 N N . ASP A 1 117 ? 2.219 -6.949 -20.989 1.00 83.62 117 ASP A N 1
ATOM 930 C CA . ASP A 1 117 ? 3.301 -6.939 -21.991 1.00 83.62 117 ASP A CA 1
ATOM 931 C C . ASP A 1 117 ? 3.816 -5.530 -22.321 1.00 83.62 117 ASP A C 1
ATOM 933 O O . ASP A 1 117 ? 5.021 -5.316 -22.480 1.00 83.62 117 ASP A O 1
ATOM 937 N N . LYS A 1 118 ? 2.912 -4.543 -22.391 1.00 81.94 118 LYS A N 1
ATOM 938 C CA . LYS A 1 118 ? 3.267 -3.139 -22.658 1.00 81.94 118 LYS A CA 1
ATOM 939 C C . LYS A 1 118 ? 4.186 -2.572 -21.577 1.00 81.94 118 LYS A C 1
ATOM 941 O O . LYS A 1 118 ? 5.215 -1.985 -21.901 1.00 81.94 118 LYS A O 1
ATOM 946 N N . THR A 1 119 ? 3.842 -2.799 -20.313 1.00 83.69 119 THR A N 1
ATOM 947 C CA . THR A 1 119 ? 4.633 -2.374 -19.156 1.00 83.69 119 THR A CA 1
ATOM 948 C C . THR A 1 119 ? 5.983 -3.074 -19.141 1.00 83.69 119 THR A C 1
ATOM 950 O O . THR A 1 119 ? 7.015 -2.425 -19.016 1.00 83.69 119 THR A O 1
ATOM 953 N N . GLN A 1 120 ? 6.009 -4.393 -19.345 1.00 83.31 120 GLN A N 1
ATOM 954 C CA . GLN A 1 120 ? 7.267 -5.141 -19.392 1.00 83.31 120 GLN A CA 1
ATOM 955 C C . GLN A 1 120 ? 8.192 -4.646 -20.511 1.00 83.31 120 GLN A C 1
ATOM 957 O O . GLN A 1 120 ? 9.402 -4.550 -20.316 1.00 83.31 120 GLN A O 1
ATOM 962 N N . THR A 1 121 ? 7.630 -4.302 -21.671 1.00 82.06 121 THR A N 1
ATOM 963 C CA . THR A 1 121 ? 8.394 -3.765 -22.803 1.00 82.06 121 THR A CA 1
ATOM 964 C C . THR A 1 121 ? 8.969 -2.385 -22.486 1.00 82.06 121 THR A C 1
ATOM 966 O O . THR A 1 121 ? 10.155 -2.168 -22.720 1.00 82.06 121 THR A O 1
ATOM 969 N N . ALA A 1 122 ? 8.174 -1.486 -21.896 1.00 80.00 122 ALA A N 1
ATOM 970 C CA . ALA A 1 122 ? 8.640 -0.166 -21.466 1.00 80.00 122 ALA A CA 1
ATOM 971 C C . ALA A 1 122 ? 9.768 -0.272 -20.425 1.00 80.00 122 ALA A C 1
ATOM 973 O O . ALA A 1 122 ? 10.800 0.384 -20.542 1.00 80.00 122 ALA A O 1
ATOM 974 N N . LEU A 1 123 ? 9.624 -1.181 -19.456 1.00 79.88 123 LEU A N 1
ATOM 975 C CA . LEU A 1 123 ? 10.595 -1.363 -18.377 1.00 79.88 123 LEU A CA 1
ATOM 976 C C . LEU A 1 123 ? 11.923 -1.980 -18.843 1.00 79.88 123 LEU A C 1
ATOM 978 O O . LEU A 1 123 ? 12.966 -1.678 -18.266 1.00 79.88 123 LEU A O 1
ATOM 982 N N . ARG A 1 124 ? 11.918 -2.806 -19.900 1.00 77.75 124 ARG A N 1
ATOM 983 C CA . ARG A 1 124 ? 13.150 -3.335 -20.524 1.00 77.75 124 ARG A CA 1
ATOM 984 C C . ARG A 1 124 ? 13.986 -2.254 -21.211 1.00 77.75 124 ARG A C 1
ATOM 986 O O . ARG A 1 124 ? 15.179 -2.462 -21.398 1.00 77.75 124 ARG A O 1
ATOM 993 N N . GLY A 1 125 ? 13.373 -1.132 -21.588 1.00 72.69 125 GLY A N 1
ATOM 994 C CA . GLY A 1 125 ? 14.068 0.014 -22.179 1.00 72.69 125 GLY A CA 1
ATOM 995 C C . GLY A 1 125 ? 14.821 0.881 -21.165 1.00 72.69 125 GLY A C 1
ATOM 996 O O . GLY A 1 125 ? 15.570 1.765 -21.571 1.00 72.69 125 GLY A O 1
ATOM 997 N N . LEU A 1 126 ? 14.641 0.642 -19.861 1.00 73.50 126 LEU A N 1
ATOM 998 C CA . LEU A 1 126 ? 15.243 1.445 -18.798 1.00 73.50 126 LEU A CA 1
ATOM 999 C C . LEU A 1 126 ? 16.677 1.016 -18.481 1.00 73.50 126 LEU A C 1
ATOM 1001 O O . LEU A 1 126 ? 17.007 -0.171 -18.494 1.00 73.50 126 LEU A O 1
ATOM 1005 N N . ASN A 1 127 ? 17.513 1.987 -18.107 1.00 65.50 127 ASN A N 1
ATOM 1006 C CA . ASN A 1 127 ? 18.886 1.740 -17.680 1.00 65.50 127 ASN A CA 1
ATOM 1007 C C . ASN A 1 127 ? 19.203 2.503 -16.373 1.00 65.50 127 ASN A C 1
ATOM 1009 O O . ASN A 1 127 ? 19.279 3.731 -16.403 1.00 65.50 127 ASN A O 1
ATOM 1013 N N . PRO A 1 128 ? 19.402 1.824 -15.224 1.00 67.75 128 PRO A N 1
ATOM 1014 C CA . PRO A 1 128 ? 19.405 0.373 -15.045 1.00 67.75 128 PRO A CA 1
ATOM 1015 C C . PRO A 1 128 ? 17.993 -0.238 -15.116 1.00 67.75 128 PRO A C 1
ATOM 1017 O O . PRO A 1 128 ? 17.021 0.418 -14.734 1.00 67.75 128 PRO A O 1
ATOM 1020 N N . PRO A 1 129 ? 17.873 -1.504 -15.550 1.00 73.75 129 PRO A N 1
ATOM 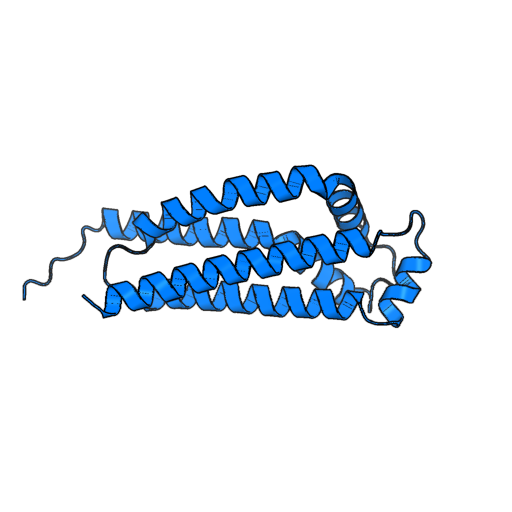1021 C CA . PRO A 1 129 ? 16.587 -2.184 -15.615 1.00 73.75 129 PRO A CA 1
ATOM 1022 C C . PRO A 1 129 ? 15.987 -2.350 -14.213 1.00 73.75 129 PRO A C 1
ATOM 1024 O O . PRO A 1 129 ? 16.684 -2.706 -13.257 1.00 73.75 129 PRO A O 1
ATOM 1027 N N . LEU A 1 130 ? 14.680 -2.102 -14.094 1.00 82.56 130 LEU A N 1
ATOM 1028 C CA . LEU A 1 130 ? 13.931 -2.386 -12.873 1.00 82.56 130 LEU A CA 1
ATOM 1029 C C . LEU A 1 130 ? 13.766 -3.901 -12.720 1.00 82.56 130 LEU A C 1
ATOM 1031 O O . LEU A 1 130 ? 13.249 -4.571 -13.615 1.00 82.56 130 LEU A O 1
ATOM 1035 N N . ASP A 1 131 ? 14.164 -4.437 -11.570 1.00 84.50 131 ASP A N 1
ATOM 1036 C CA . ASP A 1 131 ? 13.987 -5.855 -11.277 1.00 84.50 131 ASP A CA 1
ATOM 1037 C C . ASP A 1 131 ? 12.515 -6.164 -10.959 1.00 84.50 131 ASP A C 1
ATOM 1039 O O . ASP A 1 131 ? 12.012 -5.905 -9.861 1.00 84.50 131 ASP A O 1
ATOM 1043 N N . LEU A 1 132 ? 11.819 -6.737 -11.943 1.00 85.75 132 LEU A N 1
ATOM 1044 C CA . LEU A 1 132 ? 10.412 -7.121 -11.830 1.00 85.75 132 LEU A CA 1
ATOM 1045 C C . LEU A 1 132 ? 10.166 -8.156 -10.727 1.00 85.75 132 LEU A C 1
ATOM 1047 O O . LEU A 1 132 ? 9.073 -8.182 -10.163 1.00 85.75 132 LEU A O 1
ATOM 1051 N N . SER A 1 133 ? 11.152 -8.996 -10.400 1.00 85.75 133 SER A N 1
ATOM 1052 C CA . SER A 1 133 ? 11.000 -9.992 -9.337 1.00 85.75 133 SER A CA 1
ATOM 1053 C C . SER A 1 133 ? 10.864 -9.320 -7.969 1.00 85.75 133 SER A C 1
ATOM 1055 O O . SER A 1 133 ? 9.982 -9.681 -7.189 1.00 85.75 133 SER A O 1
ATOM 1057 N N . LEU A 1 134 ? 11.646 -8.263 -7.723 1.00 84.94 134 LEU A N 1
ATOM 1058 C CA . LEU A 1 134 ? 11.576 -7.477 -6.492 1.00 84.94 134 LEU A CA 1
ATOM 1059 C C . LEU A 1 134 ? 10.265 -6.695 -6.390 1.00 84.94 134 LEU A C 1
ATOM 1061 O O . LEU A 1 134 ? 9.669 -6.637 -5.315 1.00 84.94 134 LEU A O 1
ATOM 1065 N N . VAL A 1 135 ? 9.776 -6.138 -7.502 1.00 87.69 135 VAL A N 1
ATOM 1066 C CA . VAL A 1 135 ? 8.478 -5.444 -7.540 1.00 87.69 135 VAL A CA 1
ATOM 1067 C C . VAL A 1 135 ? 7.337 -6.408 -7.217 1.00 87.69 135 VAL A C 1
ATOM 1069 O O . VAL A 1 135 ? 6.493 -6.104 -6.376 1.00 87.69 135 VAL A O 1
ATOM 1072 N N . LYS A 1 136 ? 7.326 -7.597 -7.832 1.00 88.38 136 LYS A N 1
ATOM 1073 C CA . LYS A 1 136 ? 6.311 -8.625 -7.561 1.00 88.38 136 LYS A CA 1
ATOM 1074 C C . LYS A 1 136 ? 6.363 -9.104 -6.113 1.00 88.38 136 LYS A C 1
ATOM 1076 O O . LYS A 1 136 ? 5.322 -9.184 -5.465 1.00 88.38 136 LYS A O 1
ATOM 1081 N N . ALA A 1 137 ? 7.561 -9.351 -5.583 1.00 86.19 137 ALA A N 1
ATOM 1082 C CA . ALA A 1 137 ? 7.742 -9.721 -4.183 1.00 86.19 137 ALA A CA 1
ATOM 1083 C C . ALA A 1 137 ? 7.238 -8.624 -3.232 1.00 86.19 137 ALA A C 1
ATOM 1085 O O . ALA A 1 137 ? 6.576 -8.924 -2.240 1.00 86.19 137 ALA A O 1
ATOM 1086 N N . PHE A 1 138 ? 7.505 -7.353 -3.543 1.00 86.62 138 PHE A N 1
ATOM 1087 C CA . PHE A 1 138 ? 6.983 -6.216 -2.788 1.00 86.62 138 PHE A CA 1
ATOM 1088 C C . PHE A 1 138 ? 5.451 -6.190 -2.786 1.00 86.62 138 PHE A C 1
ATOM 1090 O O . PHE A 1 138 ? 4.846 -6.169 -1.714 1.00 86.62 138 PHE A O 1
ATOM 1097 N N . LEU A 1 139 ? 4.822 -6.243 -3.962 1.00 89.81 139 LEU A N 1
ATOM 1098 C CA . LEU A 1 139 ? 3.364 -6.195 -4.081 1.00 89.81 139 LEU A CA 1
ATOM 1099 C C . LEU A 1 139 ? 2.696 -7.392 -3.387 1.00 89.81 139 LEU A C 1
ATOM 1101 O O . LEU A 1 139 ? 1.712 -7.187 -2.680 1.00 89.81 139 LEU A O 1
ATOM 1105 N N . SER A 1 140 ? 3.261 -8.602 -3.496 1.00 89.19 140 SER A N 1
ATOM 1106 C CA . SER A 1 140 ? 2.770 -9.794 -2.779 1.00 89.19 140 SER A CA 1
ATOM 1107 C C . SER A 1 140 ? 2.791 -9.590 -1.265 1.00 89.19 140 SER A C 1
ATOM 1109 O O . SER A 1 140 ? 1.780 -9.792 -0.598 1.00 89.19 140 SER A O 1
ATOM 1111 N N . ARG A 1 141 ? 3.904 -9.088 -0.712 1.00 86.12 141 ARG A N 1
ATOM 1112 C CA . ARG A 1 141 ? 4.019 -8.821 0.733 1.00 86.12 141 ARG A CA 1
ATOM 1113 C C . ARG A 1 141 ? 3.000 -7.786 1.214 1.00 86.12 141 ARG A C 1
ATOM 1115 O O . ARG A 1 141 ? 2.433 -7.947 2.297 1.00 86.12 141 ARG A O 1
ATOM 1122 N N . ILE A 1 142 ? 2.751 -6.731 0.431 1.00 88.56 142 ILE A N 1
ATOM 1123 C CA . ILE A 1 142 ? 1.698 -5.753 0.747 1.00 88.56 142 ILE A CA 1
ATOM 1124 C C . ILE A 1 142 ? 0.324 -6.440 0.751 1.00 88.56 142 ILE A C 1
ATOM 1126 O O . ILE A 1 142 ? -0.428 -6.268 1.709 1.00 88.56 142 ILE A O 1
ATOM 1130 N N . GLN A 1 143 ? 0.003 -7.245 -0.270 1.00 91.00 143 GLN A N 1
ATOM 1131 C CA . GLN A 1 143 ? -1.276 -7.965 -0.366 1.00 91.00 143 GLN A CA 1
ATOM 1132 C C . GLN A 1 143 ? -1.494 -8.910 0.822 1.00 91.00 143 GLN A C 1
ATOM 1134 O O . GLN A 1 143 ? -2.549 -8.860 1.454 1.00 91.00 143 GLN A O 1
ATOM 1139 N N . GLU A 1 144 ? -0.490 -9.715 1.171 1.00 88.62 144 GLU A N 1
ATOM 1140 C CA . GLU A 1 144 ? -0.517 -10.622 2.326 1.00 88.62 144 GLU A CA 1
ATOM 1141 C C . GLU A 1 144 ? -0.766 -9.860 3.634 1.00 88.62 144 GLU A C 1
ATOM 1143 O O . GLU A 1 144 ? -1.607 -10.249 4.444 1.00 88.62 144 GLU A O 1
ATOM 1148 N N . SER A 1 145 ? -0.089 -8.725 3.816 1.00 86.69 145 SER A N 1
ATOM 1149 C CA . SER A 1 145 ? -0.233 -7.893 5.014 1.00 86.69 145 SER A CA 1
ATOM 1150 C C . SER A 1 145 ? -1.626 -7.275 5.118 1.00 86.69 145 SER A C 1
ATOM 1152 O O . SER A 1 145 ? -2.263 -7.349 6.166 1.00 86.69 145 SER A O 1
ATOM 1154 N N . LEU A 1 146 ? -2.133 -6.691 4.027 1.00 89.62 146 LEU A N 1
ATOM 1155 C CA . LEU A 1 146 ? -3.481 -6.119 3.981 1.00 89.62 146 LEU A CA 1
ATOM 1156 C C . LEU A 1 146 ? -4.550 -7.184 4.246 1.00 89.62 146 LEU A C 1
ATOM 1158 O O . LEU A 1 146 ? -5.510 -6.923 4.971 1.00 89.62 146 LEU A O 1
ATOM 1162 N N . MET A 1 147 ? -4.359 -8.393 3.713 1.00 89.25 147 MET A N 1
ATOM 1163 C CA . MET A 1 147 ? -5.245 -9.529 3.952 1.00 89.25 147 MET A CA 1
ATOM 1164 C C . MET A 1 147 ? -5.222 -9.971 5.417 1.00 89.25 147 MET A C 1
ATOM 1166 O O . MET A 1 147 ? -6.281 -10.187 6.003 1.00 89.25 147 MET A O 1
ATOM 1170 N N . MET A 1 148 ? -4.041 -10.030 6.037 1.00 86.81 148 MET A N 1
ATOM 1171 C CA . MET A 1 148 ? -3.897 -10.334 7.461 1.00 86.81 148 MET A CA 1
ATOM 1172 C C . MET A 1 148 ? -4.629 -9.308 8.335 1.00 86.81 148 MET A C 1
ATOM 1174 O O . MET A 1 148 ? -5.362 -9.689 9.247 1.00 86.81 148 MET A O 1
ATOM 1178 N N . TYR A 1 149 ? -4.498 -8.011 8.034 1.00 84.12 149 TYR A N 1
ATOM 1179 C CA . TYR A 1 149 ? -5.228 -6.970 8.762 1.00 84.12 149 TYR A CA 1
ATOM 1180 C C . TYR A 1 149 ? -6.742 -7.063 8.545 1.00 84.12 149 TYR A C 1
ATOM 1182 O O . TYR A 1 149 ? -7.491 -6.932 9.509 1.00 84.12 149 TYR A O 1
ATOM 1190 N N . LEU A 1 150 ? -7.209 -7.346 7.324 1.00 86.44 150 LEU A N 1
ATOM 1191 C CA . LEU A 1 150 ? -8.633 -7.583 7.054 1.00 86.44 150 LEU A CA 1
ATOM 1192 C C . LEU A 1 150 ? -9.175 -8.766 7.863 1.00 86.44 150 LEU A C 1
ATOM 1194 O O . LEU A 1 150 ? -10.221 -8.640 8.496 1.00 86.44 150 LEU A O 1
ATOM 1198 N N . MET A 1 151 ? -8.452 -9.889 7.890 1.00 84.50 151 MET A N 1
ATOM 1199 C CA . MET A 1 151 ? -8.826 -11.059 8.690 1.00 84.50 151 MET A CA 1
ATOM 1200 C C . MET A 1 151 ? -8.871 -10.734 10.185 1.00 84.50 151 MET A C 1
ATOM 1202 O O . MET A 1 151 ? -9.799 -11.157 10.871 1.00 84.50 151 MET A O 1
ATOM 1206 N N . LEU A 1 152 ? -7.916 -9.945 10.685 1.00 82.62 152 LEU A N 1
ATOM 1207 C CA . LEU A 1 152 ? -7.900 -9.489 12.073 1.00 82.62 152 LEU A CA 1
ATOM 1208 C C . LEU A 1 152 ? -9.133 -8.633 12.396 1.00 82.62 152 LEU A C 1
ATOM 1210 O O . LEU A 1 152 ? -9.772 -8.861 13.420 1.00 82.62 152 LEU A O 1
ATOM 1214 N N . LEU A 1 153 ? -9.522 -7.702 11.517 1.00 79.88 153 LEU A N 1
ATOM 1215 C CA . LEU A 1 153 ? -10.733 -6.893 11.708 1.00 79.88 153 LEU A CA 1
ATOM 1216 C C . LEU A 1 153 ? -12.010 -7.735 11.707 1.00 79.88 153 LEU A C 1
ATOM 1218 O O . LEU A 1 153 ? -12.854 -7.558 12.583 1.00 79.88 153 LEU A O 1
ATOM 1222 N N . ILE A 1 154 ? -12.131 -8.670 10.761 1.00 80.44 154 ILE A N 1
ATOM 1223 C CA . ILE A 1 154 ? -13.275 -9.586 10.681 1.00 80.44 154 ILE A CA 1
ATOM 1224 C C . ILE A 1 154 ? -13.346 -10.454 11.941 1.00 80.44 154 ILE A C 1
ATOM 1226 O O . ILE A 1 154 ? -14.415 -10.604 12.528 1.00 80.44 154 ILE A O 1
ATOM 1230 N N . GLY A 1 155 ? -12.212 -10.996 12.392 1.00 77.69 155 GLY A N 1
ATOM 1231 C CA . GLY A 1 155 ? -12.141 -11.804 13.609 1.00 77.69 155 GLY A CA 1
ATOM 1232 C C . GLY A 1 155 ? -12.591 -11.030 14.848 1.00 77.69 155 GLY A C 1
ATOM 1233 O O . GLY A 1 155 ? -13.352 -11.557 15.657 1.00 77.69 155 GLY A O 1
ATOM 1234 N N . ILE A 1 156 ? -12.186 -9.764 14.969 1.00 75.81 156 ILE A N 1
ATOM 1235 C CA . ILE A 1 156 ? -12.624 -8.891 16.064 1.00 75.81 156 ILE A CA 1
ATOM 1236 C C . ILE A 1 156 ? -14.137 -8.661 16.013 1.00 75.81 156 ILE A C 1
ATOM 1238 O O . ILE A 1 156 ? -14.799 -8.788 17.041 1.00 75.81 156 ILE A O 1
ATOM 1242 N N . GLU A 1 157 ? -14.697 -8.390 14.832 1.00 71.50 157 GLU A N 1
ATOM 1243 C CA . GLU A 1 157 ? -16.139 -8.186 14.672 1.00 71.50 157 GLU A CA 1
ATOM 1244 C C . GLU A 1 157 ? -16.953 -9.450 15.002 1.00 71.50 157 GLU A C 1
ATOM 1246 O O . GLU A 1 157 ? -17.987 -9.362 15.666 1.00 71.50 157 GLU A O 1
ATOM 1251 N N . ILE A 1 158 ? -16.483 -10.635 14.592 1.00 69.25 158 ILE A N 1
ATOM 1252 C CA . ILE A 1 158 ? -17.133 -11.915 14.917 1.00 69.25 158 ILE A CA 1
ATOM 1253 C C . ILE A 1 158 ? -17.126 -12.157 16.432 1.00 69.25 158 ILE A C 1
ATOM 1255 O O . ILE A 1 158 ? -18.163 -12.497 17.003 1.00 69.25 158 ILE A O 1
ATOM 1259 N N . VAL A 1 159 ? -15.979 -11.962 17.093 1.00 67.69 159 VAL A N 1
ATOM 1260 C CA . VAL A 1 159 ? -15.851 -12.158 18.546 1.00 67.69 159 VAL A CA 1
ATOM 1261 C C . VAL A 1 159 ? -16.740 -11.182 19.312 1.00 67.69 159 VAL A C 1
ATOM 1263 O O . VAL A 1 159 ? -17.384 -11.580 20.281 1.00 67.69 159 VAL A O 1
ATOM 1266 N N . GLU A 1 160 ? -16.815 -9.924 18.886 1.00 65.00 160 GLU A N 1
ATOM 1267 C CA . GLU A 1 160 ? -17.657 -8.919 19.537 1.00 65.00 160 GLU A CA 1
ATOM 1268 C C . GLU A 1 160 ? -19.153 -9.231 19.391 1.00 65.00 160 GLU A C 1
ATOM 1270 O O . GLU A 1 160 ? -19.887 -9.108 20.364 1.00 65.00 160 GLU A O 1
ATOM 1275 N N . ARG A 1 161 ? -19.600 -9.719 18.224 1.00 62.53 161 ARG A N 1
ATOM 1276 C CA . ARG A 1 161 ? -20.998 -10.142 18.001 1.00 62.53 161 ARG A CA 1
ATOM 1277 C C . ARG A 1 161 ? -21.390 -11.428 18.739 1.00 62.53 161 ARG A C 1
ATOM 1279 O O . ARG A 1 161 ? -22.579 -11.711 18.849 1.00 62.53 161 ARG A O 1
ATOM 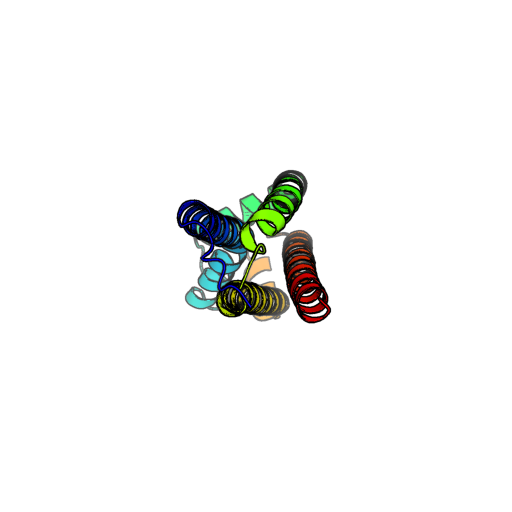1286 N N . SER A 1 162 ? -20.416 -12.224 19.183 1.00 57.31 162 SER A N 1
ATOM 1287 C CA . SER A 1 162 ? -20.645 -13.478 19.919 1.00 57.31 162 SER A CA 1
ATOM 1288 C C . SER A 1 162 ? -20.792 -13.305 21.438 1.00 57.31 162 SER A C 1
ATOM 1290 O O . SER A 1 162 ? -21.099 -14.279 22.125 1.00 57.31 162 SER A O 1
ATOM 1292 N N . LYS A 1 163 ? -20.552 -12.093 21.956 1.00 53.34 163 LYS A N 1
ATOM 1293 C CA . LYS A 1 163 ? -20.726 -11.715 23.366 1.00 53.34 163 LYS A CA 1
ATOM 1294 C C . LYS A 1 163 ? -22.070 -11.035 23.590 1.00 53.34 163 LYS A C 1
ATOM 1296 O O . LYS A 1 163 ? -22.615 -11.231 24.696 1.00 53.34 163 LYS A O 1
#